Protein AF-A0A381X7F0-F1 (afdb_monomer_lite)

Radius of gyration: 19.49 Å; chains: 1; bounding box: 39×32×59 Å

pLDDT: mean 75.66, std 11.28, range [48.97, 88.06]

Secondary structure (DSSP, 8-state):
--HHHHHHHHHHHHHHHHHHHHHHHTTSSTTTTHHHHHHHHHHHHHHHHHHHHHHH------------HHHHHHHHHHHHHHHHHHHHHHHHHHHHHHHHH-

Organism: NCBI:txid408172

Sequence (102 aa):
MSVIFSKILTSVILMAISVYVWITSDEFPADGNQLPQFCAVIAIAILFVMLIKDLMGTHNKRVRFDFSYHANKHFVLLFLSILYVISIFFLGYYLSTTIFLI

Foldseek 3Di:
DQPLVVLLVVLVVQLVVLVVQLVVLVVDPDPSNPVSNVVSVVSNVVSVVVNVCSVVDPDRDDDDDDPDPVVCVVVVVVVVVVVVVVVCVVVVVVVVVVVVVD

Structure (mmCIF, N/CA/C/O backbone):
data_AF-A0A381X7F0-F1
#
_entry.id   AF-A0A381X7F0-F1
#
loop_
_atom_site.group_PDB
_atom_site.id
_atom_site.type_symbol
_atom_site.label_atom_id
_atom_site.label_alt_id
_atom_site.label_comp_id
_atom_site.label_asym_id
_atom_site.label_entity_id
_atom_site.label_seq_id
_atom_site.pdbx_PDB_ins_code
_atom_site.Cartn_x
_atom_site.Cartn_y
_atom_site.Cartn_z
_atom_site.occupancy
_atom_site.B_iso_or_equiv
_atom_site.auth_seq_id
_atom_site.auth_comp_id
_atom_site.auth_asym_id
_atom_site.auth_atom_id
_atom_site.pdbx_PDB_model_num
ATOM 1 N N . MET A 1 1 ? -23.561 3.714 11.586 1.00 50.12 1 MET A N 1
ATOM 2 C CA . MET A 1 1 ? -22.648 2.557 11.732 1.00 50.12 1 MET A CA 1
ATOM 3 C C . MET A 1 1 ? -21.683 2.816 12.878 1.00 50.12 1 MET A C 1
ATOM 5 O O . MET A 1 1 ? -21.248 3.952 13.032 1.00 50.12 1 MET A O 1
ATOM 9 N N . SER A 1 2 ? -21.401 1.805 13.707 1.00 62.38 2 SER A N 1
ATOM 10 C CA . SER A 1 2 ? -20.403 1.918 14.781 1.00 62.38 2 SER A CA 1
ATOM 11 C C . SER A 1 2 ? -19.013 2.136 14.177 1.00 62.38 2 SER A C 1
ATOM 13 O O . SER A 1 2 ? -18.640 1.455 13.226 1.00 62.38 2 SER A O 1
ATOM 15 N N . VAL A 1 3 ? -18.250 3.080 14.726 1.00 68.19 3 VAL A N 1
ATOM 16 C CA . VAL A 1 3 ? -16.922 3.487 14.224 1.00 68.19 3 VAL A CA 1
ATOM 17 C C . VAL A 1 3 ? -15.937 2.322 14.210 1.00 68.19 3 VAL A C 1
ATOM 19 O O . VAL A 1 3 ? -15.097 2.221 13.322 1.00 68.19 3 VAL A O 1
ATOM 22 N N . ILE A 1 4 ? -16.092 1.415 15.171 1.00 69.56 4 ILE A N 1
ATOM 23 C CA . ILE A 1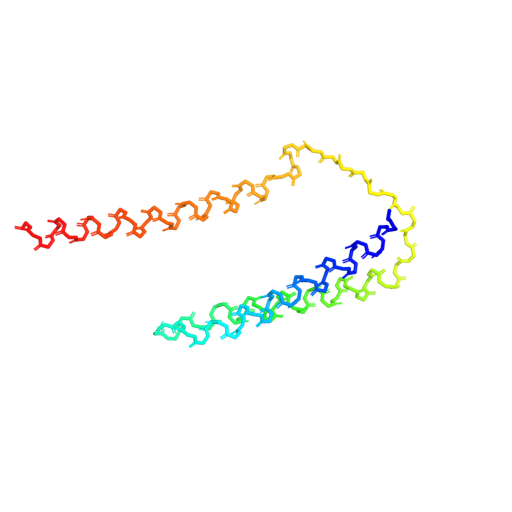 4 ? -15.293 0.198 15.307 1.00 69.56 4 ILE A CA 1
ATOM 24 C C . ILE A 1 4 ? -15.529 -0.728 14.111 1.00 69.56 4 ILE A C 1
ATOM 26 O O . ILE A 1 4 ? -14.574 -1.206 13.511 1.00 69.56 4 ILE A O 1
ATOM 30 N N . PHE A 1 5 ? -16.789 -0.915 13.704 1.00 74.56 5 PHE A N 1
ATOM 31 C CA . PHE A 1 5 ? -17.121 -1.751 12.551 1.00 74.56 5 PHE A CA 1
ATOM 32 C C . PHE A 1 5 ? -16.510 -1.191 11.262 1.00 74.56 5 PHE A C 1
ATOM 34 O O . PHE A 1 5 ? -15.891 -1.934 10.509 1.00 74.56 5 PHE A O 1
ATOM 41 N N . SER A 1 6 ? -16.608 0.126 11.038 1.00 76.81 6 SER A N 1
ATOM 42 C CA . SER A 1 6 ? -15.998 0.768 9.867 1.00 76.81 6 SER A CA 1
ATOM 43 C C . SER A 1 6 ? -14.476 0.629 9.857 1.00 76.81 6 SER A C 1
ATOM 45 O O . SER A 1 6 ? -13.912 0.336 8.809 1.00 76.81 6 SER A O 1
ATOM 47 N N . LYS A 1 7 ? -13.804 0.783 11.002 1.00 77.25 7 LYS A N 1
ATOM 48 C CA . LYS A 1 7 ? -12.348 0.607 11.104 1.00 77.25 7 LYS A CA 1
ATOM 49 C C . LYS A 1 7 ? -11.912 -0.827 10.825 1.00 77.25 7 LYS A C 1
ATOM 51 O O . LYS A 1 7 ? -11.031 -1.031 10.000 1.00 77.25 7 LYS A O 1
ATOM 56 N N . ILE A 1 8 ? -12.567 -1.807 11.450 1.00 81.69 8 ILE A N 1
ATOM 57 C CA . ILE A 1 8 ? -12.266 -3.230 11.240 1.00 81.69 8 ILE A CA 1
ATOM 58 C C . ILE A 1 8 ? -12.479 -3.594 9.771 1.00 81.69 8 ILE A C 1
ATOM 60 O O . ILE A 1 8 ? -11.588 -4.166 9.151 1.00 81.69 8 ILE A O 1
ATOM 64 N N . LEU A 1 9 ? -13.618 -3.200 9.193 1.00 83.62 9 LEU A N 1
ATOM 65 C CA . LEU A 1 9 ? -13.921 -3.443 7.784 1.00 83.62 9 LEU A CA 1
ATOM 66 C C . LEU A 1 9 ? -12.864 -2.816 6.862 1.00 83.62 9 LEU A C 1
ATOM 68 O O . LEU A 1 9 ? -12.394 -3.470 5.938 1.00 83.62 9 LEU A O 1
ATOM 72 N N . THR A 1 10 ? -12.450 -1.576 7.139 1.00 83.12 10 THR A N 1
ATOM 73 C CA . THR A 1 10 ? -11.429 -0.880 6.341 1.00 83.12 10 THR A CA 1
ATOM 74 C C . THR A 1 10 ? -10.072 -1.577 6.443 1.00 83.12 10 THR A C 1
ATOM 76 O O . THR A 1 10 ? -9.437 -1.814 5.419 1.00 83.12 10 THR A O 1
ATOM 79 N N . SER A 1 11 ? -9.647 -1.970 7.647 1.00 83.38 11 SER A N 1
ATOM 80 C CA . SER A 1 11 ? -8.391 -2.703 7.854 1.00 83.38 11 SER A CA 1
ATOM 81 C C . SER A 1 11 ? -8.392 -4.060 7.149 1.00 83.38 11 SER A C 1
ATOM 83 O O . SER A 1 11 ? -7.390 -4.421 6.537 1.00 83.38 11 SER A O 1
ATOM 85 N N . VAL A 1 12 ? -9.515 -4.787 7.168 1.00 85.12 12 VAL A N 1
ATOM 86 C CA . VAL A 1 12 ? -9.658 -6.070 6.458 1.00 85.12 12 VAL A CA 1
ATOM 87 C C . VAL A 1 12 ? -9.593 -5.877 4.941 1.00 85.12 12 VAL A C 1
ATOM 89 O O . VAL A 1 12 ? -8.857 -6.597 4.269 1.00 85.12 12 VAL A O 1
ATOM 92 N N . ILE A 1 13 ? -10.305 -4.884 4.394 1.00 88.06 13 ILE A N 1
ATOM 93 C CA . ILE A 1 13 ? -10.284 -4.587 2.952 1.00 88.06 13 ILE A CA 1
ATOM 94 C C . ILE A 1 13 ? -8.875 -4.180 2.501 1.00 88.06 13 ILE A C 1
ATOM 96 O O . ILE A 1 13 ? -8.381 -4.695 1.501 1.00 88.06 13 ILE A O 1
ATOM 100 N N . LEU A 1 14 ? -8.199 -3.299 3.243 1.00 86.81 14 LEU A N 1
ATOM 101 C CA . LEU A 1 14 ? -6.835 -2.871 2.917 1.00 86.81 14 LEU A CA 1
ATOM 102 C C . LEU A 1 14 ? -5.832 -4.027 3.000 1.00 86.81 14 LEU A C 1
ATOM 104 O O . LEU A 1 14 ? -4.926 -4.112 2.173 1.00 86.81 14 LEU A O 1
ATOM 108 N N . MET A 1 15 ? -6.010 -4.944 3.952 1.00 87.38 15 MET A N 1
ATOM 109 C CA . MET A 1 15 ? -5.173 -6.136 4.061 1.00 87.38 15 MET A CA 1
ATOM 110 C C . MET A 1 15 ? -5.385 -7.071 2.862 1.00 87.38 15 MET A C 1
ATOM 112 O O . MET A 1 15 ? -4.408 -7.551 2.292 1.00 87.38 15 MET A O 1
ATOM 116 N N . ALA A 1 16 ? -6.632 -7.254 2.412 1.00 86.50 16 ALA A N 1
ATOM 117 C CA . ALA A 1 16 ? -6.943 -8.022 1.205 1.00 86.50 16 ALA A CA 1
ATOM 118 C C . ALA A 1 16 ? -6.333 -7.397 -0.064 1.00 86.50 16 ALA A C 1
ATOM 120 O O . ALA A 1 16 ? -5.761 -8.113 -0.885 1.00 86.50 16 ALA A O 1
ATOM 121 N N . ILE A 1 17 ? -6.385 -6.066 -0.200 1.00 88.06 17 ILE A N 1
ATOM 122 C CA . ILE A 1 17 ? -5.734 -5.344 -1.307 1.00 88.06 17 ILE A CA 1
ATOM 123 C C . ILE A 1 17 ? -4.217 -5.559 -1.272 1.00 88.06 17 ILE A C 1
ATOM 125 O O . ILE A 1 17 ? -3.609 -5.811 -2.307 1.00 88.06 17 ILE A O 1
ATOM 129 N N . SER A 1 18 ? -3.602 -5.505 -0.092 1.00 85.50 18 SER A N 1
ATOM 130 C CA . SER A 1 18 ? -2.163 -5.733 0.059 1.00 85.50 18 SER A CA 1
ATOM 131 C C . SER A 1 18 ? -1.747 -7.143 -0.378 1.00 85.50 18 SER A C 1
ATOM 133 O O . SER A 1 18 ? -0.750 -7.308 -1.077 1.00 85.50 18 SER A O 1
ATOM 135 N N . VAL A 1 19 ? -2.542 -8.162 -0.032 1.00 87.19 19 VAL A N 1
ATOM 136 C CA . VAL A 1 19 ? -2.329 -9.545 -0.497 1.00 87.19 19 VAL A CA 1
ATOM 137 C C . VAL A 1 19 ? -2.501 -9.653 -2.014 1.00 87.19 19 VAL A C 1
ATOM 139 O O . VAL A 1 19 ? -1.703 -10.310 -2.676 1.00 87.19 19 VAL A O 1
ATOM 142 N N . TYR A 1 20 ? -3.495 -8.975 -2.590 1.00 88.00 20 TYR A N 1
ATOM 143 C CA . TYR A 1 20 ? -3.670 -8.934 -4.042 1.00 88.00 20 TYR A CA 1
ATOM 144 C C . TYR A 1 20 ? -2.455 -8.314 -4.752 1.00 88.00 20 TYR A C 1
ATOM 146 O O . TYR A 1 20 ? -1.974 -8.863 -5.742 1.00 88.00 20 TYR A O 1
ATOM 154 N N . VAL A 1 21 ? -1.917 -7.208 -4.225 1.00 85.38 21 VAL A N 1
ATOM 155 C CA . VAL A 1 21 ? -0.708 -6.559 -4.762 1.00 85.38 21 VAL A CA 1
ATOM 156 C C . VAL A 1 21 ? 0.504 -7.484 -4.672 1.00 85.38 21 VAL A C 1
ATOM 158 O O . VAL A 1 21 ? 1.268 -7.552 -5.630 1.00 85.38 21 VAL A O 1
ATOM 161 N N . TRP A 1 22 ? 0.657 -8.233 -3.576 1.00 85.69 22 TRP A N 1
ATOM 162 C CA . TRP A 1 22 ? 1.714 -9.239 -3.452 1.00 85.69 22 TRP A CA 1
ATOM 163 C C . TRP A 1 22 ? 1.643 -10.269 -4.586 1.00 85.69 22 TRP A C 1
ATOM 165 O O . TRP A 1 22 ? 2.640 -10.492 -5.263 1.00 85.69 22 TRP A O 1
ATOM 175 N N . ILE A 1 23 ? 0.466 -10.847 -4.839 1.00 85.81 23 ILE A N 1
ATOM 176 C CA . ILE A 1 23 ? 0.290 -11.871 -5.883 1.00 85.81 23 ILE A CA 1
ATOM 177 C C . ILE A 1 23 ? 0.520 -11.278 -7.278 1.00 85.81 23 ILE A C 1
ATOM 179 O O . ILE A 1 23 ? 1.240 -11.848 -8.086 1.00 85.81 23 ILE A O 1
ATOM 183 N N . THR A 1 24 ? -0.058 -10.106 -7.549 1.00 84.50 24 THR A N 1
ATOM 184 C CA . THR A 1 24 ? 0.039 -9.459 -8.870 1.00 84.50 24 THR A CA 1
ATOM 185 C C . THR A 1 24 ? 1.469 -9.008 -9.175 1.00 84.50 24 THR A C 1
ATOM 187 O O . THR A 1 24 ? 1.871 -8.932 -10.330 1.00 84.50 24 THR A O 1
ATOM 190 N N . SER A 1 25 ? 2.264 -8.710 -8.145 1.00 81.12 25 SER A N 1
ATOM 191 C CA . SER A 1 25 ? 3.637 -8.251 -8.341 1.00 81.12 25 SER A CA 1
ATOM 192 C C . SER A 1 25 ? 4.569 -9.305 -8.938 1.00 81.12 25 SER A C 1
ATOM 194 O O . SER A 1 25 ? 5.556 -8.917 -9.554 1.00 81.12 25 SER A O 1
ATOM 196 N N . ASP A 1 26 ? 4.244 -10.599 -8.833 1.00 79.50 26 ASP A N 1
ATOM 197 C CA . ASP A 1 26 ? 5.014 -11.671 -9.483 1.00 79.50 26 ASP A CA 1
ATOM 198 C C . ASP A 1 26 ? 4.910 -11.635 -11.016 1.00 79.50 26 ASP A C 1
ATOM 200 O O . ASP A 1 26 ? 5.753 -12.202 -11.708 1.00 79.50 26 ASP A O 1
ATOM 204 N N . GLU A 1 27 ? 3.918 -10.930 -11.564 1.00 81.50 27 GLU A N 1
ATOM 205 C CA . GLU A 1 27 ? 3.779 -10.729 -13.009 1.00 81.50 27 GLU A CA 1
ATOM 206 C C . GLU A 1 27 ? 4.684 -9.601 -13.538 1.00 81.50 27 GLU A C 1
ATOM 208 O O . GLU A 1 27 ? 4.757 -9.383 -14.751 1.00 81.50 27 GLU A O 1
ATOM 213 N N . PHE A 1 28 ? 5.389 -8.868 -12.663 1.00 76.88 28 PHE A N 1
ATOM 214 C CA . PHE A 1 28 ? 6.263 -7.783 -13.099 1.00 76.88 28 PHE A CA 1
ATOM 215 C C . PHE A 1 28 ? 7.595 -8.293 -13.671 1.00 76.88 28 PHE A C 1
ATOM 217 O O . PHE A 1 28 ? 8.295 -9.078 -13.029 1.00 76.88 28 PHE A O 1
ATOM 224 N N . PRO A 1 29 ? 8.000 -7.815 -14.863 1.00 70.50 29 PRO A N 1
ATOM 225 C CA . PRO A 1 29 ? 9.258 -8.220 -15.478 1.00 70.50 29 PRO A CA 1
ATOM 226 C C . PRO A 1 29 ? 10.483 -7.679 -14.715 1.00 70.50 29 PRO A C 1
ATOM 228 O O . PRO A 1 29 ? 10.413 -6.646 -14.050 1.00 70.50 29 PRO A O 1
ATOM 231 N N . ALA A 1 30 ? 11.626 -8.357 -14.884 1.00 73.12 30 ALA A N 1
ATOM 232 C CA . ALA A 1 30 ? 12.957 -7.949 -14.405 1.00 73.12 30 ALA A CA 1
ATOM 233 C C . ALA A 1 30 ? 13.106 -7.803 -12.874 1.00 73.12 30 ALA A C 1
ATOM 235 O O . ALA A 1 30 ? 13.640 -6.800 -12.404 1.00 73.12 30 ALA A O 1
ATOM 236 N N . ASP A 1 31 ? 12.629 -8.786 -12.097 1.00 69.62 31 ASP A N 1
ATOM 237 C CA . ASP A 1 31 ? 12.670 -8.778 -10.619 1.00 69.62 31 ASP A CA 1
ATOM 238 C C . ASP A 1 31 ? 12.0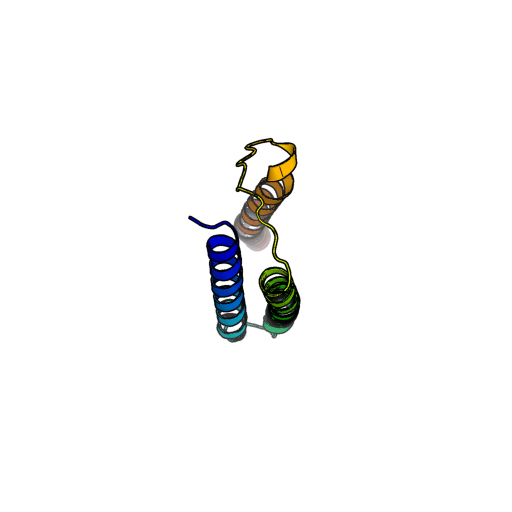43 -7.513 -9.989 1.00 69.62 31 ASP A C 1
ATOM 240 O O . ASP A 1 31 ? 12.309 -7.149 -8.841 1.00 69.62 31 ASP A O 1
ATOM 244 N N . GLY A 1 32 ? 11.144 -6.845 -10.725 1.00 69.75 32 GLY A N 1
ATOM 245 C CA . GLY A 1 32 ? 10.385 -5.685 -10.254 1.00 69.75 32 GLY A CA 1
ATOM 246 C C . GLY A 1 32 ? 9.382 -6.007 -9.137 1.00 69.75 32 GLY A C 1
ATOM 247 O O . GLY A 1 32 ? 8.707 -5.105 -8.641 1.00 69.75 32 GLY A O 1
ATOM 248 N N . ASN A 1 33 ? 9.288 -7.273 -8.727 1.00 78.38 33 ASN A N 1
ATOM 249 C CA . ASN A 1 33 ? 8.403 -7.780 -7.683 1.00 78.38 33 ASN A CA 1
ATOM 250 C C . ASN A 1 33 ? 8.897 -7.471 -6.257 1.00 78.38 33 ASN A C 1
ATOM 252 O O . ASN A 1 33 ? 8.081 -7.334 -5.346 1.00 78.38 33 ASN A O 1
ATOM 256 N N . GLN A 1 34 ? 10.205 -7.276 -6.051 1.00 78.56 34 GLN A N 1
ATOM 257 C CA . GLN A 1 34 ? 10.798 -7.145 -4.711 1.00 78.56 34 GLN A CA 1
ATOM 258 C C . GLN A 1 34 ? 10.257 -5.942 -3.920 1.00 78.56 34 GLN A C 1
ATOM 260 O O . GLN A 1 34 ? 9.971 -6.040 -2.724 1.00 78.56 34 GLN A O 1
ATOM 265 N N . LEU A 1 35 ? 10.100 -4.795 -4.585 1.00 78.69 35 LEU A N 1
ATOM 266 C CA . LEU A 1 35 ? 9.677 -3.539 -3.956 1.00 78.69 35 LEU A CA 1
ATOM 267 C C . LEU A 1 35 ? 8.175 -3.555 -3.594 1.00 78.69 35 LEU A C 1
ATOM 269 O O . LEU A 1 35 ? 7.843 -3.275 -2.438 1.00 78.69 35 LEU A O 1
ATOM 273 N N . PRO A 1 36 ? 7.261 -3.949 -4.506 1.00 80.94 36 PRO A N 1
ATOM 274 C CA . PRO A 1 36 ? 5.849 -4.148 -4.180 1.00 80.94 36 PRO A CA 1
ATOM 275 C C . PRO A 1 36 ? 5.614 -5.193 -3.082 1.00 80.94 36 PRO A C 1
ATOM 277 O O . PRO A 1 36 ? 4.807 -4.947 -2.185 1.00 80.94 36 PRO A O 1
ATOM 280 N N . GLN A 1 37 ? 6.337 -6.319 -3.105 1.00 81.88 37 GLN A N 1
ATOM 281 C CA . GLN A 1 37 ? 6.227 -7.371 -2.087 1.00 81.88 37 GLN A CA 1
ATOM 282 C C . GLN A 1 37 ? 6.650 -6.865 -0.708 1.00 81.88 37 GLN A C 1
ATOM 284 O O . GLN A 1 37 ? 5.908 -7.011 0.268 1.00 81.88 37 GLN A O 1
ATOM 289 N N . PHE A 1 38 ? 7.796 -6.187 -0.619 1.00 84.38 38 PHE A N 1
ATOM 290 C CA . PHE A 1 38 ? 8.260 -5.582 0.628 1.00 84.38 38 PHE A CA 1
ATOM 291 C C . PHE A 1 38 ? 7.236 -4.591 1.203 1.00 84.38 38 PHE A C 1
ATOM 293 O O . PHE A 1 38 ? 6.881 -4.668 2.385 1.00 84.38 38 PHE A O 1
ATOM 300 N N . CYS A 1 39 ? 6.702 -3.702 0.360 1.00 85.38 39 CYS A N 1
ATOM 301 C CA . CYS A 1 39 ? 5.647 -2.772 0.759 1.00 85.38 39 CYS A CA 1
ATOM 302 C C . CYS A 1 39 ? 4.379 -3.500 1.225 1.00 85.38 39 CYS A C 1
ATOM 304 O O . CYS A 1 39 ? 3.797 -3.107 2.239 1.00 85.38 39 CYS A O 1
ATOM 306 N N . ALA A 1 40 ? 3.970 -4.565 0.535 1.00 86.00 40 ALA A N 1
ATOM 307 C CA . ALA A 1 40 ? 2.786 -5.338 0.886 1.00 86.00 40 ALA A CA 1
ATOM 308 C C . ALA A 1 40 ? 2.930 -6.054 2.241 1.00 86.00 40 ALA A C 1
ATOM 310 O O . ALA A 1 40 ? 1.995 -6.023 3.045 1.00 86.00 40 ALA A O 1
ATOM 311 N N . VAL A 1 41 ? 4.094 -6.636 2.554 1.00 87.44 41 VAL A N 1
ATOM 312 C CA . VAL A 1 41 ? 4.343 -7.262 3.870 1.00 87.44 41 VAL A CA 1
ATOM 313 C C . VAL A 1 41 ? 4.322 -6.240 4.996 1.00 87.44 41 VAL A C 1
ATOM 315 O O . VAL A 1 41 ? 3.678 -6.472 6.022 1.00 87.44 41 VAL A O 1
ATOM 318 N N . ILE A 1 42 ? 4.971 -5.090 4.810 1.00 87.88 42 ILE A N 1
ATOM 319 C CA . ILE A 1 42 ? 4.969 -4.028 5.823 1.00 87.88 42 ILE A CA 1
ATOM 320 C C . ILE A 1 42 ? 3.554 -3.490 6.036 1.00 87.88 42 ILE A C 1
ATOM 322 O O . ILE A 1 42 ? 3.134 -3.309 7.181 1.00 87.88 42 ILE A O 1
ATOM 326 N N . ALA A 1 43 ? 2.798 -3.270 4.959 1.00 87.31 43 ALA A N 1
ATOM 327 C CA . ALA A 1 43 ? 1.417 -2.814 5.045 1.00 87.31 43 ALA A CA 1
ATOM 328 C C . ALA A 1 43 ? 0.541 -3.816 5.811 1.00 87.31 43 ALA A C 1
ATOM 330 O O . ALA A 1 43 ? -0.188 -3.410 6.716 1.00 87.31 43 ALA A O 1
ATOM 331 N N . ILE A 1 44 ? 0.662 -5.119 5.527 1.00 88.06 44 ILE A N 1
ATOM 332 C CA . ILE A 1 44 ? -0.048 -6.174 6.268 1.00 88.06 44 ILE A CA 1
ATOM 333 C C . ILE A 1 44 ? 0.333 -6.138 7.753 1.00 88.06 44 ILE A C 1
ATOM 335 O O . ILE A 1 44 ? -0.556 -6.135 8.604 1.00 88.06 44 ILE A O 1
ATOM 339 N N . ALA A 1 45 ? 1.625 -6.049 8.082 1.00 87.38 45 ALA A N 1
ATOM 340 C CA . ALA A 1 45 ? 2.090 -6.009 9.468 1.00 87.38 45 ALA A CA 1
ATOM 341 C C . ALA A 1 45 ? 1.526 -4.799 10.238 1.00 87.38 45 ALA A C 1
ATOM 343 O O . ALA A 1 45 ? 1.010 -4.949 11.348 1.00 87.38 45 ALA A O 1
ATOM 344 N N . ILE A 1 46 ? 1.560 -3.605 9.638 1.00 87.44 46 ILE A N 1
ATOM 345 C CA . ILE A 1 46 ? 1.021 -2.381 10.250 1.00 87.44 46 ILE A CA 1
ATOM 346 C C . ILE A 1 46 ? -0.499 -2.484 10.423 1.00 87.44 46 ILE A C 1
ATOM 348 O O . ILE A 1 46 ? -1.013 -2.184 11.504 1.00 87.44 46 ILE A O 1
ATOM 352 N N . LEU A 1 47 ? -1.221 -2.935 9.392 1.00 87.06 47 LEU A N 1
ATOM 353 C CA . LEU A 1 47 ? -2.678 -3.090 9.436 1.00 87.06 47 LEU A CA 1
ATOM 354 C C . LEU A 1 47 ? -3.105 -4.117 10.486 1.00 87.06 47 LEU A C 1
ATOM 356 O O . LEU A 1 47 ? -4.098 -3.901 11.180 1.00 87.06 47 LEU A O 1
ATOM 360 N N . PHE A 1 48 ? -2.338 -5.193 10.658 1.00 86.31 48 PHE A N 1
ATOM 361 C CA . PHE A 1 48 ? -2.593 -6.199 11.684 1.00 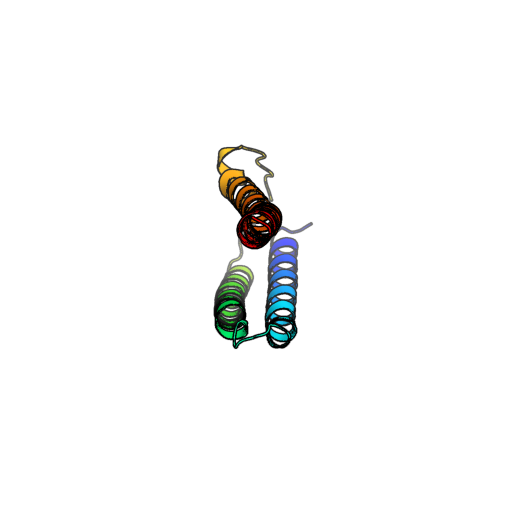86.31 48 PHE A CA 1
ATOM 362 C C . PHE A 1 48 ? -2.435 -5.620 13.095 1.00 86.31 48 PHE A C 1
ATOM 364 O O . PHE A 1 48 ? -3.315 -5.787 13.941 1.00 86.31 48 PHE A O 1
ATOM 371 N N . VAL A 1 49 ? -1.367 -4.854 13.335 1.00 84.44 49 VAL A N 1
ATOM 372 C CA . VAL A 1 49 ? -1.156 -4.153 14.612 1.00 84.44 49 VAL A CA 1
ATOM 373 C C . VAL A 1 49 ? -2.265 -3.129 14.876 1.00 84.44 49 VAL A C 1
ATOM 375 O O . VAL A 1 49 ? -2.755 -3.032 16.004 1.00 84.44 49 VAL A O 1
ATOM 378 N N . MET A 1 50 ? -2.698 -2.378 13.857 1.00 81.00 50 MET A N 1
ATOM 379 C CA . MET A 1 50 ? -3.820 -1.440 13.986 1.00 81.00 50 MET A CA 1
ATOM 380 C C . MET A 1 50 ? -5.134 -2.160 14.297 1.00 81.00 50 MET A C 1
ATOM 382 O O . MET A 1 50 ? -5.877 -1.701 15.161 1.00 81.00 50 MET A O 1
ATOM 386 N N . LEU A 1 51 ? -5.392 -3.306 13.665 1.00 82.62 51 LEU A N 1
ATOM 387 C CA . LEU A 1 51 ? -6.589 -4.112 13.895 1.00 82.62 51 LEU A CA 1
ATOM 388 C C . LEU A 1 51 ? -6.632 -4.670 15.326 1.00 82.62 51 LEU A C 1
ATOM 390 O O . LEU A 1 51 ? -7.665 -4.559 15.984 1.00 82.62 51 LEU A O 1
ATOM 394 N N . ILE A 1 52 ? -5.507 -5.170 15.852 1.00 83.06 52 ILE A N 1
ATOM 395 C CA . ILE A 1 52 ? -5.398 -5.590 17.262 1.00 83.06 52 ILE A CA 1
ATOM 396 C C . ILE A 1 52 ? -5.659 -4.407 18.203 1.00 83.06 52 ILE A C 1
ATOM 398 O O . ILE A 1 52 ? -6.428 -4.530 19.158 1.00 83.06 52 ILE A O 1
ATOM 402 N N . LYS A 1 53 ? -5.060 -3.242 17.927 1.00 79.38 53 LYS A N 1
ATOM 403 C CA . LYS A 1 53 ? -5.271 -2.031 18.734 1.00 79.38 53 LYS A CA 1
ATOM 404 C C . LYS A 1 53 ? -6.722 -1.555 18.712 1.00 79.38 53 LYS A C 1
ATOM 406 O O . LYS A 1 53 ? -7.227 -1.153 19.757 1.00 79.38 53 LYS A O 1
ATOM 411 N N . ASP A 1 54 ? -7.388 -1.598 17.562 1.00 75.06 54 ASP A N 1
ATOM 412 C CA . ASP A 1 54 ? -8.795 -1.210 17.432 1.00 75.06 54 ASP A CA 1
ATOM 413 C C . ASP A 1 54 ? -9.746 -2.232 18.089 1.00 75.06 54 ASP A C 1
ATOM 415 O O . ASP A 1 54 ? -10.803 -1.836 18.576 1.00 75.06 54 ASP A O 1
ATOM 419 N N . LEU A 1 55 ? -9.368 -3.516 18.166 1.00 75.19 55 LEU A N 1
ATOM 420 C CA . LEU A 1 55 ? -10.102 -4.551 18.913 1.00 75.19 55 LEU A CA 1
ATOM 421 C C . LEU A 1 55 ? -9.926 -4.427 20.435 1.00 75.19 55 LEU A C 1
ATOM 423 O O . LEU A 1 55 ? -10.881 -4.640 21.178 1.00 75.19 55 LEU A O 1
ATOM 427 N N . MET A 1 56 ? -8.725 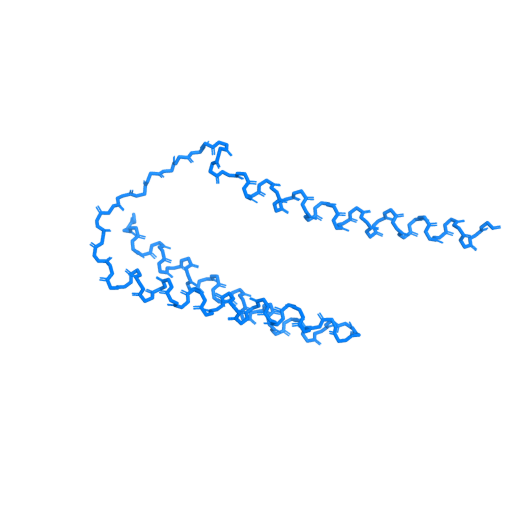-4.076 20.910 1.00 76.25 56 MET A N 1
ATOM 428 C CA . MET A 1 56 ? -8.444 -3.882 22.343 1.00 76.25 56 MET A CA 1
ATOM 429 C C . MET A 1 56 ? -8.908 -2.509 22.859 1.00 76.25 56 MET A C 1
ATOM 431 O O . MET A 1 56 ? -9.191 -2.346 24.047 1.00 76.25 56 MET A O 1
ATOM 435 N N . GLY A 1 57 ? -8.979 -1.503 21.987 1.00 64.75 57 GLY A N 1
ATOM 436 C CA . GLY A 1 57 ? -9.362 -0.141 22.334 1.00 64.75 57 GLY A CA 1
ATOM 437 C C . GLY A 1 57 ? -10.874 0.072 22.333 1.00 64.75 57 GLY A C 1
ATOM 438 O O . GLY A 1 57 ? -11.453 0.432 21.310 1.00 64.75 57 GLY A O 1
ATOM 439 N N . THR A 1 58 ? -11.516 -0.019 23.501 1.00 53.34 58 THR A N 1
ATOM 440 C CA . THR A 1 58 ? -12.879 0.505 23.709 1.00 53.34 58 THR A CA 1
ATOM 441 C C . THR A 1 58 ? -12.863 2.032 23.583 1.00 53.34 58 THR A C 1
ATOM 443 O O . THR A 1 58 ? -12.687 2.758 24.559 1.00 53.34 58 THR A O 1
ATOM 446 N N . HIS A 1 59 ? -13.035 2.556 22.369 1.00 55.50 59 HIS A N 1
ATOM 447 C CA . HIS A 1 59 ? -13.213 3.990 22.147 1.00 55.50 59 HIS A CA 1
ATOM 448 C C . HIS A 1 59 ? -14.548 4.290 21.465 1.00 55.50 59 HIS A C 1
ATOM 450 O O . HIS A 1 59 ? -14.720 4.161 20.255 1.00 55.50 59 HIS A O 1
ATOM 456 N N . ASN A 1 60 ? -15.484 4.790 22.275 1.00 51.31 60 ASN A N 1
ATOM 457 C CA . ASN A 1 60 ? -16.771 5.349 21.871 1.00 51.31 60 ASN A CA 1
ATOM 458 C C . ASN A 1 60 ? -16.595 6.767 21.280 1.00 51.31 60 ASN A C 1
ATOM 460 O O . ASN A 1 60 ? -17.090 7.752 21.824 1.00 51.31 60 ASN A O 1
ATOM 464 N N . LYS A 1 61 ? -15.812 6.910 20.206 1.00 53.59 61 LYS A N 1
ATOM 465 C CA . LYS A 1 61 ? -15.680 8.181 19.471 1.00 53.59 61 LYS A CA 1
ATOM 466 C C . LYS A 1 61 ? -16.435 8.075 18.154 1.00 53.59 61 LYS A C 1
ATOM 468 O O . LYS A 1 61 ? -16.103 7.226 17.340 1.00 53.59 61 LYS A O 1
ATOM 473 N N . ARG A 1 62 ? -17.446 8.930 17.952 1.00 48.97 62 ARG A N 1
ATOM 474 C CA . ARG A 1 62 ? -18.208 9.044 16.692 1.00 48.97 62 ARG A CA 1
ATOM 475 C C . ARG A 1 62 ? -17.326 9.615 15.576 1.00 48.97 62 ARG A C 1
ATOM 477 O O . ARG A 1 62 ? -16.528 10.513 15.834 1.00 48.97 62 ARG A O 1
ATOM 484 N N . VAL A 1 63 ? -17.513 9.125 14.348 1.00 51.62 63 VAL A N 1
ATOM 485 C CA . VAL A 1 63 ? -16.832 9.631 13.146 1.00 51.62 63 VAL A CA 1
ATOM 486 C C . VAL A 1 63 ? -17.298 11.064 12.899 1.00 51.62 63 VAL A C 1
ATOM 488 O O . VAL A 1 63 ? -18.480 11.289 12.647 1.00 51.62 63 VAL A O 1
ATOM 491 N N . ARG A 1 64 ? -16.386 12.033 12.990 1.00 51.72 64 ARG A N 1
ATOM 492 C CA . ARG A 1 64 ? -16.586 13.373 12.431 1.00 51.72 64 ARG A CA 1
ATOM 493 C C . ARG A 1 64 ? -15.841 13.417 11.103 1.00 51.72 64 ARG A C 1
ATOM 495 O O . ARG A 1 64 ? -14.635 13.203 11.074 1.00 51.72 64 ARG A O 1
ATOM 502 N N . PHE A 1 65 ? -16.574 13.617 10.013 1.00 49.72 65 PHE A N 1
ATOM 503 C CA . PHE A 1 65 ? -15.991 13.844 8.696 1.00 49.72 65 PHE A CA 1
ATOM 504 C C . PHE A 1 65 ? -15.582 15.314 8.602 1.00 49.72 65 PHE A C 1
ATOM 506 O O . PHE A 1 65 ? -16.403 16.162 8.265 1.00 49.72 65 PHE A O 1
ATOM 513 N N . ASP A 1 66 ? -14.329 15.615 8.929 1.00 53.50 66 ASP A N 1
ATOM 514 C CA . ASP A 1 66 ? -13.746 16.929 8.662 1.00 53.50 66 ASP A CA 1
ATOM 515 C C . ASP A 1 66 ? -13.129 16.929 7.257 1.00 53.50 66 ASP A C 1
ATOM 517 O O . ASP A 1 66 ? -12.028 16.426 7.037 1.00 53.50 66 ASP A O 1
ATOM 52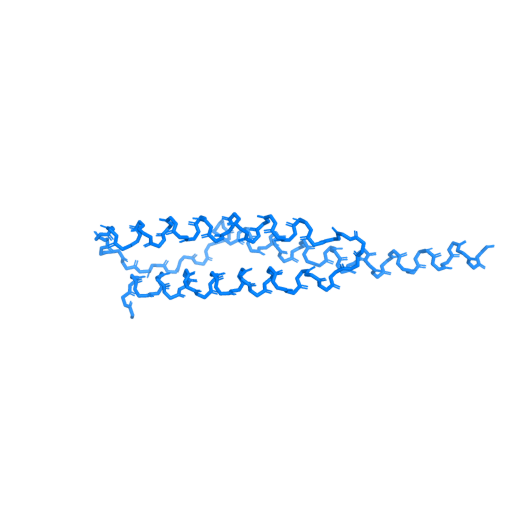1 N N . PHE A 1 67 ? -13.841 17.512 6.289 1.00 54.00 67 PHE A N 1
ATOM 522 C CA . PHE A 1 67 ? -13.378 17.735 4.910 1.00 54.00 67 PHE A CA 1
ATOM 523 C C . PHE A 1 67 ? -12.399 18.925 4.811 1.00 54.00 67 PHE A C 1
ATOM 525 O O . PHE A 1 67 ? -12.516 19.781 3.937 1.00 54.00 67 PHE A O 1
ATOM 532 N N . SER A 1 68 ? -11.430 19.018 5.722 1.00 58.25 68 SER A N 1
ATOM 533 C CA . SER A 1 68 ? -10.429 20.090 5.697 1.00 58.25 68 SER A CA 1
ATOM 534 C C . SER A 1 68 ? -9.237 19.723 4.806 1.00 58.25 68 SER A C 1
ATOM 536 O O . SER A 1 68 ? -8.731 18.600 4.849 1.00 58.25 68 SER A O 1
ATOM 538 N N . TYR A 1 69 ? -8.738 20.687 4.025 1.00 54.25 69 TYR A N 1
ATOM 539 C CA . TYR A 1 69 ? -7.604 20.511 3.104 1.00 54.25 69 TYR A CA 1
ATOM 540 C C . TYR A 1 69 ? -6.331 20.015 3.815 1.00 54.25 69 TYR A C 1
ATOM 542 O O . TYR A 1 69 ? -5.538 19.266 3.243 1.00 54.25 69 TYR A O 1
ATOM 550 N N . HIS A 1 70 ? -6.158 20.358 5.097 1.00 59.62 70 HIS A N 1
ATOM 551 C CA . HIS A 1 70 ? -5.044 19.861 5.906 1.00 59.62 70 HIS A CA 1
ATOM 552 C C . HIS A 1 70 ? -5.099 18.347 6.155 1.00 59.62 70 HIS A C 1
ATOM 554 O O . HIS A 1 70 ? -4.047 17.713 6.189 1.00 59.62 70 HIS A O 1
ATOM 560 N N . ALA A 1 71 ? -6.293 17.758 6.263 1.00 59.16 71 ALA A N 1
ATOM 561 C CA . ALA A 1 71 ? -6.459 16.318 6.459 1.00 59.16 71 ALA A CA 1
ATOM 562 C C . ALA A 1 71 ? -6.266 15.524 5.151 1.00 59.16 71 ALA A C 1
ATOM 564 O O . ALA A 1 71 ? -5.746 14.412 5.174 1.00 59.16 71 ALA A O 1
ATOM 565 N N . ASN A 1 72 ? -6.617 16.113 4.001 1.00 66.31 72 ASN A N 1
ATOM 566 C CA . ASN A 1 72 ? -6.575 15.442 2.694 1.00 66.31 72 ASN A CA 1
ATOM 567 C C . ASN A 1 72 ? -5.289 15.668 1.883 1.00 66.31 72 ASN A C 1
ATOM 569 O O . ASN A 1 72 ? -5.168 15.145 0.774 1.00 66.31 72 ASN A O 1
ATOM 573 N N . LYS A 1 73 ? -4.298 16.391 2.422 1.00 72.75 73 LYS A N 1
ATOM 574 C CA . LYS A 1 73 ? -3.019 16.659 1.737 1.00 72.75 73 LYS A CA 1
ATOM 575 C C . LYS A 1 73 ? -2.341 15.381 1.223 1.00 72.75 73 LYS A C 1
ATOM 577 O O . LYS A 1 73 ? -1.791 15.378 0.125 1.00 72.75 73 LYS A O 1
ATOM 582 N N . HIS A 1 74 ? -2.407 14.293 1.992 1.00 73.69 74 HIS A N 1
ATOM 583 C CA . HIS A 1 74 ? -1.832 13.003 1.603 1.00 73.69 74 HIS A CA 1
ATOM 584 C C . HIS A 1 74 ? -2.519 12.394 0.374 1.00 73.69 74 HIS A C 1
ATOM 586 O O . HIS A 1 74 ? -1.834 11.887 -0.508 1.00 73.69 74 HIS A O 1
ATOM 592 N N . PHE A 1 75 ? -3.846 12.510 0.267 1.00 77.94 75 PHE A N 1
ATOM 593 C CA . PHE A 1 75 ? -4.588 12.051 -0.910 1.00 77.94 75 PHE A CA 1
ATOM 594 C C . PHE A 1 75 ? -4.264 12.881 -2.154 1.00 77.94 75 PHE A C 1
ATOM 596 O O . PHE A 1 75 ? -4.095 12.320 -3.234 1.00 77.94 75 PHE A O 1
ATOM 603 N N . VAL A 1 76 ? -4.114 14.201 -2.004 1.00 78.81 76 VAL A N 1
ATOM 604 C CA . VAL A 1 76 ? -3.722 15.087 -3.114 1.00 78.81 76 VAL A CA 1
ATOM 605 C C . VAL A 1 76 ? -2.318 14.744 -3.621 1.00 78.81 76 VAL A C 1
ATOM 607 O O . VAL A 1 76 ? -2.113 14.651 -4.828 1.00 78.81 76 VAL A O 1
ATOM 610 N N . LEU A 1 77 ? -1.361 14.505 -2.718 1.00 82.62 77 LEU A N 1
ATOM 611 C CA . LEU A 1 77 ? -0.002 14.090 -3.087 1.00 82.62 77 LEU A CA 1
ATOM 612 C C . LEU A 1 77 ? 0.017 12.734 -3.801 1.00 82.62 77 LEU A C 1
ATOM 614 O O . LEU A 1 77 ? 0.723 12.581 -4.796 1.00 82.62 77 LEU A O 1
ATOM 618 N N . LEU A 1 78 ? -0.776 11.771 -3.323 1.00 82.38 78 LEU A N 1
ATOM 619 C CA . LEU A 1 78 ? -0.900 10.457 -3.952 1.00 82.38 78 LEU A CA 1
ATOM 620 C C . LEU A 1 78 ? -1.466 10.580 -5.372 1.00 82.38 78 LEU A C 1
ATOM 622 O O . LEU A 1 78 ? -0.903 10.013 -6.306 1.00 82.38 78 LEU A O 1
ATOM 626 N N . PHE A 1 79 ? -2.520 11.379 -5.553 1.00 85.81 79 PHE A N 1
ATOM 627 C CA . PHE A 1 79 ? -3.082 11.659 -6.874 1.00 85.81 79 PHE A CA 1
ATOM 628 C C . PHE A 1 79 ? -2.047 12.293 -7.815 1.00 85.81 79 PHE A C 1
ATOM 630 O O . PHE A 1 79 ? -1.887 11.841 -8.949 1.00 85.81 79 PHE A O 1
ATOM 637 N N . LEU A 1 80 ? -1.296 13.289 -7.333 1.00 85.12 80 LEU A N 1
ATOM 638 C CA . LEU A 1 80 ? -0.251 13.948 -8.119 1.00 85.12 80 LEU A CA 1
ATOM 639 C C . LEU A 1 80 ? 0.855 12.969 -8.543 1.00 85.12 80 LEU A C 1
ATOM 641 O O . LEU A 1 80 ? 1.340 13.037 -9.668 1.00 85.12 80 LEU A O 1
ATOM 645 N N . SER A 1 81 ? 1.234 12.046 -7.654 1.00 81.75 81 SER A N 1
ATOM 646 C CA . SER A 1 81 ? 2.258 11.032 -7.924 1.00 81.75 81 SER A CA 1
ATOM 647 C C . SER A 1 81 ? 1.821 10.044 -9.006 1.00 81.75 81 SER A C 1
ATOM 649 O O . SER A 1 81 ? 2.604 9.765 -9.912 1.00 81.75 81 SER A O 1
ATOM 651 N N . ILE A 1 82 ? 0.571 9.573 -8.973 1.00 86.56 82 ILE A N 1
ATOM 652 C CA . ILE A 1 82 ? 0.023 8.710 -10.033 1.00 86.56 82 ILE A CA 1
ATOM 653 C C . ILE A 1 82 ? 0.069 9.436 -11.382 1.00 86.56 82 ILE A C 1
ATOM 655 O O . ILE A 1 82 ? 0.553 8.890 -12.374 1.00 86.56 82 ILE A O 1
ATOM 659 N N . LEU A 1 83 ? -0.385 10.691 -11.409 1.00 86.75 83 LEU A N 1
ATOM 660 C CA . LEU A 1 83 ? -0.412 11.515 -12.618 1.00 86.75 83 LEU A CA 1
ATOM 661 C C . LEU A 1 83 ? 1.004 11.750 -13.170 1.00 86.75 83 LEU A C 1
ATOM 663 O O . LEU A 1 83 ? 1.230 11.682 -14.379 1.00 86.75 83 LEU A O 1
ATOM 667 N N . TYR A 1 84 ? 1.972 11.960 -12.278 1.00 81.75 84 TYR A N 1
ATOM 668 C CA . TYR A 1 84 ? 3.380 12.114 -12.625 1.00 81.75 84 TYR A CA 1
ATOM 669 C C . TYR A 1 84 ? 3.971 10.850 -13.264 1.00 81.75 84 TYR A C 1
ATOM 671 O O . TYR A 1 84 ? 4.604 10.941 -14.314 1.00 81.75 84 TYR A O 1
ATOM 679 N N . VAL A 1 85 ?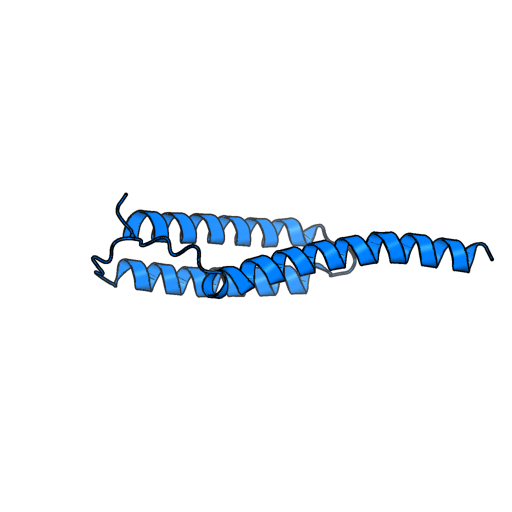 3.720 9.669 -12.690 1.00 82.12 85 VAL A N 1
ATOM 680 C CA . VAL A 1 85 ? 4.214 8.395 -13.243 1.00 82.12 85 VAL A CA 1
ATOM 681 C C . VAL A 1 85 ? 3.643 8.147 -14.640 1.00 82.12 85 VAL A C 1
ATOM 683 O O . VAL A 1 85 ? 4.403 7.861 -15.563 1.00 82.12 85 VAL A O 1
ATOM 686 N N . ILE A 1 86 ? 2.332 8.333 -14.831 1.00 84.62 86 ILE A N 1
ATOM 687 C CA . ILE A 1 86 ? 1.690 8.199 -16.153 1.00 84.62 86 ILE A CA 1
ATOM 688 C C . ILE A 1 86 ? 2.320 9.173 -17.157 1.00 84.62 86 ILE A C 1
ATOM 690 O O . ILE A 1 86 ? 2.614 8.800 -18.294 1.00 84.62 86 ILE A O 1
ATOM 694 N N . SER A 1 87 ? 2.574 10.409 -16.723 1.00 82.44 87 SER A N 1
ATOM 695 C CA . SER A 1 87 ? 3.182 11.437 -17.568 1.00 82.44 87 SER A CA 1
ATOM 696 C C . SER A 1 87 ? 4.601 11.068 -17.997 1.00 82.44 87 SER A C 1
ATOM 698 O O . SER A 1 87 ? 4.938 11.292 -19.154 1.00 82.44 87 SER A O 1
ATOM 700 N N . ILE A 1 88 ? 5.419 10.468 -17.123 1.00 81.06 88 ILE A N 1
ATOM 701 C CA . ILE A 1 88 ? 6.764 9.992 -17.489 1.00 81.06 88 ILE A CA 1
ATOM 702 C C . ILE A 1 88 ? 6.691 8.898 -18.546 1.00 81.06 88 ILE A C 1
ATOM 704 O O . ILE A 1 88 ? 7.458 8.945 -19.500 1.00 81.06 88 ILE A O 1
ATOM 708 N N . PHE A 1 89 ? 5.788 7.926 -18.409 1.00 77.25 89 PHE A N 1
ATOM 709 C CA . PHE A 1 89 ? 5.668 6.873 -19.419 1.00 77.25 89 PHE A CA 1
ATOM 710 C C . PHE A 1 89 ? 5.266 7.445 -20.778 1.00 77.25 89 PHE A C 1
ATOM 712 O O . PHE A 1 89 ? 5.838 7.062 -21.795 1.00 77.25 89 PHE A O 1
ATOM 719 N N . PHE A 1 90 ? 4.338 8.404 -20.795 1.00 76.88 90 PHE A N 1
ATOM 720 C CA . PHE A 1 90 ? 3.899 9.035 -22.033 1.00 76.88 90 PHE A CA 1
ATOM 721 C C . PHE A 1 90 ? 4.999 9.929 -22.626 1.00 76.88 90 PHE A C 1
ATOM 723 O O . PHE A 1 90 ? 5.464 9.674 -23.734 1.00 76.88 90 PHE A O 1
ATOM 730 N N . LEU A 1 91 ? 5.483 10.934 -21.885 1.00 76.25 91 LEU A N 1
ATOM 731 C CA . LEU A 1 91 ? 6.529 11.843 -22.371 1.00 76.25 91 LEU A CA 1
ATOM 732 C C . LEU A 1 91 ? 7.836 11.112 -22.672 1.00 76.25 91 LEU A C 1
ATOM 734 O O . LEU A 1 91 ? 8.479 11.429 -23.666 1.00 76.25 91 LEU A O 1
ATOM 738 N N . GLY A 1 92 ? 8.229 10.156 -21.834 1.00 70.25 92 GLY A N 1
ATOM 739 C CA . GLY A 1 92 ? 9.445 9.366 -21.998 1.00 70.25 92 GLY A CA 1
ATOM 740 C C . GLY A 1 92 ? 9.398 8.486 -23.242 1.00 70.25 92 GLY A C 1
ATOM 741 O O . GLY A 1 92 ? 10.382 8.442 -23.977 1.00 70.25 92 GLY A O 1
ATOM 742 N N . TYR A 1 93 ? 8.251 7.860 -23.534 1.00 73.06 93 TYR A N 1
ATOM 743 C CA . TYR A 1 93 ? 8.057 7.122 -24.783 1.00 73.06 93 TYR A CA 1
ATOM 744 C C . TYR A 1 93 ? 8.202 8.043 -25.996 1.00 73.06 93 TYR A C 1
ATOM 746 O O . TYR A 1 93 ? 9.020 7.765 -26.872 1.00 73.06 93 TYR A O 1
ATOM 754 N N . TYR A 1 94 ? 7.486 9.176 -26.008 1.00 71.81 94 TYR A N 1
ATOM 755 C CA . TYR A 1 94 ? 7.560 10.122 -27.122 1.00 71.81 94 TYR A CA 1
ATOM 756 C C . TYR A 1 94 ? 8.980 10.665 -27.304 1.00 71.81 94 TYR A C 1
ATOM 758 O O . TYR A 1 94 ? 9.522 10.525 -28.394 1.00 71.81 94 TYR A O 1
ATOM 766 N N . LEU A 1 95 ? 9.626 11.176 -26.249 1.00 74.19 95 LEU A N 1
ATOM 767 C CA . LEU A 1 95 ? 11.009 11.674 -26.300 1.00 74.19 95 LEU A CA 1
ATOM 768 C C . LEU A 1 95 ? 11.999 10.613 -26.784 1.00 74.19 95 LEU A C 1
ATOM 770 O O . LEU A 1 95 ? 12.835 10.911 -27.635 1.00 74.19 95 LEU A O 1
ATOM 774 N N . SER A 1 96 ? 11.902 9.382 -26.276 1.00 70.25 96 SER A N 1
ATOM 775 C CA . SER A 1 96 ? 12.791 8.303 -26.706 1.00 70.25 96 SER A CA 1
ATOM 776 C C . SER A 1 96 ? 12.593 7.972 -28.182 1.00 70.25 96 SER A C 1
ATOM 778 O O . SER A 1 96 ? 13.580 7.752 -28.878 1.00 70.25 96 SER A O 1
ATOM 780 N N . THR A 1 97 ? 11.352 7.956 -28.680 1.00 72.75 97 THR A N 1
ATOM 781 C CA . THR A 1 97 ? 11.095 7.723 -30.108 1.00 72.75 97 THR A CA 1
ATOM 782 C C . THR A 1 97 ? 11.599 8.863 -30.987 1.00 72.75 97 THR A C 1
ATOM 784 O O . THR A 1 97 ? 12.178 8.577 -32.029 1.00 72.75 97 THR A O 1
ATOM 787 N N . THR A 1 98 ? 11.465 10.134 -30.582 1.00 71.69 98 THR A N 1
ATOM 788 C CA . THR A 1 98 ? 11.974 11.266 -31.377 1.00 71.69 98 THR A CA 1
ATOM 789 C C . THR A 1 98 ? 13.496 11.300 -31.428 1.00 71.69 98 THR A C 1
ATOM 791 O O . THR A 1 98 ? 14.045 11.587 -32.483 1.00 71.69 98 THR A O 1
ATOM 794 N N . ILE A 1 99 ? 14.179 10.995 -30.317 1.00 74.06 99 ILE A N 1
ATOM 795 C CA . ILE A 1 99 ? 15.650 10.927 -30.275 1.00 74.06 99 ILE A CA 1
ATOM 796 C C . ILE A 1 99 ? 16.173 9.763 -31.125 1.00 74.06 99 ILE A C 1
ATOM 798 O O . ILE A 1 99 ? 17.244 9.876 -31.699 1.00 74.06 99 ILE A O 1
ATOM 802 N N . PHE A 1 100 ? 15.439 8.650 -31.208 1.00 67.44 100 PHE A N 1
ATOM 803 C CA . PHE A 1 100 ? 15.856 7.488 -31.998 1.00 67.44 100 PHE A CA 1
ATOM 804 C C . PHE A 1 100 ? 15.567 7.635 -33.505 1.00 67.44 100 PHE A C 1
ATOM 806 O O . PHE A 1 100 ? 16.183 6.948 -34.315 1.00 67.44 100 PHE A O 1
ATOM 813 N N . LEU A 1 101 ? 14.607 8.486 -33.884 1.00 64.94 101 LEU A N 1
ATOM 814 C CA . LEU A 1 101 ? 14.221 8.757 -35.280 1.00 64.94 101 LEU A CA 1
ATOM 815 C C . LEU A 1 101 ? 14.972 9.936 -35.925 1.00 64.94 101 LEU A C 1
ATOM 817 O O . LEU A 1 101 ? 14.876 10.097 -37.142 1.00 64.94 101 LEU A O 1
ATOM 821 N N . ILE A 1 102 ? 15.665 10.754 -35.126 1.00 57.56 102 ILE A N 1
ATOM 822 C CA . ILE A 1 102 ? 16.560 11.845 -35.555 1.00 57.56 102 ILE A CA 1
ATOM 823 C C . ILE A 1 102 ? 17.986 11.316 -35.676 1.00 57.56 102 ILE A C 1
ATOM 825 O O . ILE A 1 102 ? 18.646 11.682 -36.674 1.00 57.56 102 ILE A O 1
#